Protein AF-A0A3S3RW35-F1 (afdb_monomer_lite)

Sequence (143 aa):
GLRVNLVASPFEQPLGQRSFAEIWSRQTRWARLRRVTFPLFFTPEILTGAAAPLLLALVAAASAGVSLSTTALWVLAIAYLPECLLALAKGWYLSPRSVTAMIARDAMLPAIWARAWFGGAVEWRGNEMTIRTRALTELEEIA

Secondary structure (DSSP, 8-state):
-------SS----------HHHHHHHHHHHHHHHHHH-HHHHGGGGGSSTHHHHHHHHHHHHHHT--HHHHHHHHHHHHHHHHHHHHHHTT----HHHHHHHHHHHHHHHHHHHHHHH---EEETTEEE----HHHHHHHHT-

pLDDT: mean 88.28, std 10.2, range [54.19, 97.69]

Structure (mmCIF, N/CA/C/O backbone):
data_AF-A0A3S3RW35-F1
#
_entry.id   AF-A0A3S3RW35-F1
#
loop_
_atom_site.group_PDB
_atom_site.id
_atom_site.type_symbol
_atom_site.label_atom_id
_atom_site.label_alt_id
_atom_site.label_comp_id
_atom_site.label_asym_id
_atom_site.label_entity_id
_atom_site.label_seq_id
_atom_site.pdbx_PDB_ins_code
_atom_site.Cartn_x
_atom_site.Cartn_y
_atom_site.Cartn_z
_atom_site.occupancy
_atom_site.B_iso_or_equiv
_atom_site.auth_seq_id
_atom_site.auth_comp_id
_atom_site.auth_asym_id
_atom_site.auth_atom_id
_atom_site.pdbx_PDB_model_num
ATOM 1 N N . GLY A 1 1 ? 34.459 -21.073 -8.253 1.00 82.00 1 GLY A N 1
ATOM 2 C CA . GLY A 1 1 ? 33.098 -20.507 -8.132 1.00 82.00 1 GLY A CA 1
ATOM 3 C C . GLY A 1 1 ? 33.178 -19.071 -7.646 1.00 82.00 1 GLY A C 1
ATOM 4 O O . GLY A 1 1 ? 34.154 -18.738 -6.983 1.00 82.00 1 GLY A O 1
ATOM 5 N N . LEU A 1 2 ? 32.200 -18.228 -7.986 1.00 86.19 2 LEU A N 1
ATOM 6 C CA . LEU A 1 2 ? 32.132 -16.838 -7.509 1.00 86.19 2 LEU A CA 1
ATOM 7 C C . LEU A 1 2 ? 31.680 -16.791 -6.039 1.00 86.19 2 LEU A C 1
ATOM 9 O O . LEU A 1 2 ? 30.829 -17.579 -5.631 1.00 86.19 2 LEU A O 1
ATOM 13 N N . ARG A 1 3 ? 32.240 -15.864 -5.251 1.00 83.00 3 ARG A N 1
ATOM 14 C CA . ARG A 1 3 ? 31.815 -15.581 -3.870 1.00 83.00 3 ARG A CA 1
ATOM 15 C C . ARG A 1 3 ? 30.938 -14.330 -3.876 1.00 83.00 3 ARG A C 1
ATOM 17 O O . ARG A 1 3 ? 31.444 -13.230 -4.083 1.00 83.00 3 ARG A O 1
ATOM 24 N N . VAL A 1 4 ? 29.630 -14.502 -3.696 1.00 87.69 4 VAL A N 1
ATOM 25 C CA . VAL A 1 4 ? 28.674 -13.386 -3.635 1.00 87.69 4 VAL A CA 1
ATOM 26 C C . VAL A 1 4 ? 28.678 -12.813 -2.219 1.00 87.69 4 VAL A C 1
ATOM 28 O O . VAL A 1 4 ? 28.378 -13.529 -1.269 1.00 87.69 4 VAL A O 1
ATOM 31 N N . ASN A 1 5 ? 29.008 -11.529 -2.084 1.00 87.00 5 ASN A N 1
ATOM 32 C CA . ASN A 1 5 ? 28.869 -10.783 -0.834 1.00 87.00 5 ASN A CA 1
ATOM 33 C C . ASN A 1 5 ? 27.659 -9.856 -0.960 1.00 87.00 5 ASN A C 1
ATOM 35 O O . ASN A 1 5 ? 27.600 -9.042 -1.881 1.00 87.00 5 ASN A O 1
ATOM 39 N N . LEU A 1 6 ? 26.694 -9.991 -0.052 1.00 89.56 6 LEU A N 1
ATOM 40 C CA . LEU A 1 6 ? 25.541 -9.099 0.028 1.00 89.56 6 LEU A CA 1
ATOM 41 C C . LEU A 1 6 ? 25.807 -8.022 1.078 1.00 89.56 6 LEU A C 1
ATOM 43 O O . LEU A 1 6 ? 26.346 -8.300 2.148 1.00 89.56 6 LEU A O 1
ATOM 47 N N . VAL A 1 7 ? 25.430 -6.787 0.763 1.00 86.81 7 VAL A N 1
ATOM 48 C CA . VAL A 1 7 ? 25.547 -5.659 1.691 1.00 86.81 7 VAL A CA 1
ATOM 49 C C . VAL A 1 7 ? 24.491 -5.808 2.791 1.00 86.81 7 VAL A C 1
ATOM 51 O O . VAL A 1 7 ? 23.352 -6.176 2.513 1.00 86.81 7 VAL A O 1
ATOM 54 N N . ALA A 1 8 ? 24.857 -5.506 4.039 1.00 84.44 8 ALA A N 1
ATOM 55 C CA . ALA A 1 8 ? 23.980 -5.677 5.202 1.00 84.44 8 ALA A CA 1
ATOM 56 C C . ALA A 1 8 ? 22.822 -4.661 5.280 1.00 84.44 8 ALA A C 1
ATOM 58 O O . ALA A 1 8 ? 21.860 -4.875 6.016 1.00 84.44 8 ALA A O 1
ATOM 59 N N . SER A 1 9 ? 22.906 -3.552 4.540 1.00 80.06 9 SER A N 1
ATOM 60 C CA . SER A 1 9 ? 21.889 -2.500 4.511 1.00 80.06 9 SER A CA 1
ATOM 61 C C . SER A 1 9 ? 21.647 -2.015 3.080 1.00 80.06 9 SER A C 1
ATOM 63 O O . SER A 1 9 ? 22.598 -1.954 2.294 1.00 80.06 9 SER A O 1
ATOM 65 N N . PRO A 1 10 ? 20.406 -1.625 2.734 1.00 81.50 10 PRO A N 1
ATOM 66 C CA . PRO A 1 10 ? 20.137 -0.866 1.521 1.00 81.50 10 PRO A CA 1
ATOM 67 C C . PRO A 1 10 ? 20.946 0.436 1.499 1.00 81.50 10 PRO A C 1
ATOM 69 O O . PRO A 1 10 ? 21.175 1.047 2.544 1.00 81.50 10 PRO A O 1
ATOM 72 N N . PHE A 1 11 ? 21.340 0.862 0.303 1.00 83.19 11 PHE A N 1
ATOM 73 C CA . PHE A 1 11 ? 21.975 2.150 0.036 1.00 83.19 11 PHE A CA 1
ATOM 74 C C . PHE A 1 11 ? 21.098 2.967 -0.912 1.00 83.19 11 PHE A C 1
ATOM 76 O O . PHE A 1 11 ? 20.301 2.413 -1.677 1.00 83.19 11 PHE A O 1
ATOM 83 N N . GLU A 1 12 ? 21.231 4.288 -0.851 1.00 79.25 12 GLU A N 1
ATOM 84 C CA . GLU A 1 12 ? 20.444 5.194 -1.680 1.00 79.25 12 GLU A CA 1
ATOM 85 C C . GLU A 1 12 ? 20.748 4.985 -3.165 1.00 79.25 12 GLU A C 1
ATOM 87 O O . GLU A 1 12 ? 21.902 4.923 -3.593 1.00 79.25 12 GLU A O 1
ATOM 92 N N . GLN A 1 13 ? 19.688 4.877 -3.963 1.00 84.56 13 GLN A N 1
ATOM 93 C CA . GLN A 1 13 ? 19.785 4.814 -5.415 1.00 84.56 13 GLN A CA 1
ATOM 94 C C . GLN A 1 13 ? 19.304 6.151 -5.983 1.00 84.56 13 GLN A C 1
ATOM 96 O O . GLN A 1 13 ? 18.130 6.488 -5.797 1.00 84.56 13 GLN A O 1
ATOM 101 N N . PRO A 1 14 ? 20.157 6.921 -6.684 1.00 81.75 14 PRO A N 1
ATOM 102 C CA . PRO A 1 14 ? 19.746 8.180 -7.292 1.00 81.75 14 PRO A CA 1
ATOM 103 C C . PRO A 1 14 ? 18.816 7.893 -8.480 1.00 81.75 14 PRO A C 1
ATOM 105 O O . PRO A 1 14 ? 19.251 7.683 -9.609 1.00 81.75 14 PRO A O 1
ATOM 108 N N . LEU A 1 15 ? 17.509 7.833 -8.215 1.00 82.62 15 LEU A N 1
ATOM 109 C CA . LEU A 1 15 ? 16.489 7.482 -9.211 1.00 82.62 15 LEU A CA 1
ATOM 110 C C . LEU A 1 15 ? 16.022 8.674 -10.060 1.00 82.62 15 LEU A C 1
ATOM 112 O O . LEU A 1 15 ? 15.432 8.448 -11.122 1.00 82.62 15 LEU A O 1
ATOM 116 N N . GLY A 1 16 ? 16.305 9.904 -9.614 1.00 88.56 16 GLY A N 1
ATOM 117 C CA . GLY A 1 16 ? 15.844 11.144 -10.242 1.00 88.56 16 GLY A CA 1
ATOM 118 C C . GLY A 1 16 ? 14.325 11.341 -10.153 1.00 88.56 16 GLY A C 1
ATOM 119 O O . GLY A 1 16 ? 13.617 10.576 -9.498 1.00 88.56 16 GLY A O 1
ATOM 120 N N . GLN A 1 17 ? 13.825 12.381 -10.823 1.00 89.94 17 GLN A N 1
ATOM 121 C CA . GLN A 1 17 ? 12.385 12.604 -10.981 1.00 89.94 17 GLN A CA 1
ATOM 122 C C . GLN A 1 17 ? 11.794 11.573 -11.946 1.00 89.94 17 GLN A C 1
ATOM 124 O O . GLN A 1 17 ? 12.424 11.227 -12.945 1.00 89.94 17 GLN A O 1
ATOM 129 N N . ARG A 1 18 ? 10.587 11.084 -11.644 1.00 91.88 18 ARG A N 1
ATOM 130 C CA . ARG A 1 18 ? 9.873 10.100 -12.467 1.00 91.88 18 ARG A CA 1
ATOM 131 C C . ARG A 1 18 ? 8.450 10.547 -12.724 1.00 91.88 18 ARG A C 1
ATOM 133 O O . ARG A 1 18 ? 7.752 10.984 -11.812 1.00 91.88 18 ARG A O 1
ATOM 140 N N . SER A 1 19 ? 8.023 10.395 -13.966 1.00 93.56 19 SER A N 1
ATOM 141 C CA . SER A 1 19 ? 6.637 10.584 -14.368 1.00 93.56 19 SER A CA 1
ATOM 142 C C . SER A 1 19 ? 5.755 9.439 -13.863 1.00 93.56 19 SER A C 1
ATOM 144 O O . SER A 1 19 ? 6.211 8.318 -13.615 1.00 93.56 19 SER A O 1
ATOM 146 N N . PHE A 1 20 ? 4.453 9.701 -13.764 1.00 92.44 20 PHE A N 1
ATOM 147 C CA . PHE A 1 20 ? 3.476 8.668 -13.423 1.00 92.44 20 PHE A CA 1
ATOM 148 C C . PHE A 1 20 ? 3.505 7.493 -14.415 1.00 92.44 20 PHE A C 1
ATOM 150 O O . PHE A 1 20 ? 3.445 6.340 -13.995 1.00 92.44 20 PHE A O 1
ATOM 157 N N . ALA A 1 21 ? 3.663 7.770 -15.714 1.00 91.88 21 ALA A N 1
ATOM 158 C CA . ALA A 1 21 ? 3.723 6.746 -16.755 1.00 91.88 21 ALA A CA 1
ATOM 159 C C . ALA A 1 21 ? 4.912 5.787 -16.561 1.00 91.88 21 ALA A C 1
ATOM 161 O O . ALA A 1 21 ? 4.751 4.571 -16.680 1.00 91.88 21 ALA A O 1
ATOM 162 N N . GLU A 1 22 ? 6.086 6.305 -16.187 1.00 92.00 22 GLU A N 1
ATOM 163 C CA . GLU A 1 22 ? 7.254 5.475 -15.866 1.00 92.00 22 GLU A CA 1
ATOM 164 C C . GLU A 1 22 ? 7.008 4.588 -14.638 1.00 92.00 22 GLU A C 1
ATOM 166 O O . GLU A 1 22 ? 7.354 3.403 -14.646 1.00 92.00 22 GLU A O 1
ATOM 171 N N . ILE A 1 23 ? 6.385 5.138 -13.589 1.00 93.12 23 ILE A N 1
ATOM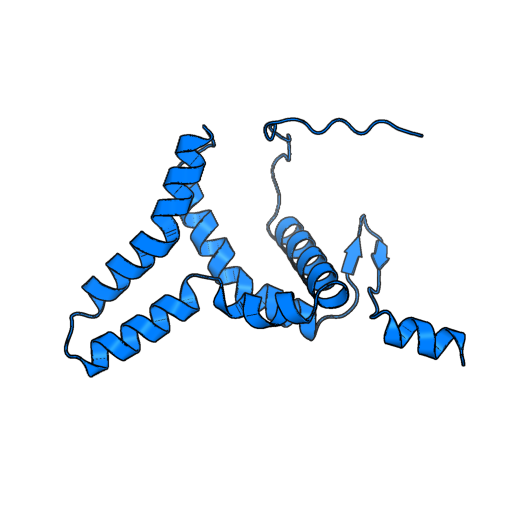 172 C CA . ILE A 1 23 ? 6.033 4.386 -12.376 1.00 93.12 23 ILE A CA 1
ATOM 173 C C . ILE A 1 23 ? 5.024 3.285 -12.720 1.00 93.12 23 ILE A C 1
ATOM 175 O O . ILE A 1 23 ? 5.221 2.129 -12.344 1.00 93.12 23 ILE A O 1
ATOM 179 N N . TRP A 1 24 ? 3.982 3.616 -13.478 1.00 92.62 24 TRP A N 1
ATOM 180 C CA . TRP A 1 24 ? 2.949 2.681 -13.911 1.00 92.62 24 TRP A CA 1
ATOM 181 C C . TRP A 1 24 ? 3.515 1.543 -14.770 1.00 92.62 24 TRP A C 1
ATOM 183 O O . TRP A 1 24 ? 3.283 0.366 -14.478 1.00 92.62 24 TRP A O 1
ATOM 193 N N . SER A 1 25 ? 4.313 1.873 -15.790 1.00 90.25 25 SER A N 1
ATOM 194 C CA . SER A 1 25 ? 4.992 0.893 -16.651 1.00 90.25 25 SER A CA 1
ATOM 195 C C . SER A 1 25 ? 5.873 -0.047 -15.827 1.00 90.25 25 SER A C 1
ATOM 197 O O . SER A 1 25 ? 5.836 -1.267 -15.996 1.00 90.25 25 SER A O 1
ATOM 199 N N . ARG A 1 26 ? 6.611 0.491 -14.849 1.00 92.06 26 ARG A N 1
ATOM 200 C CA . ARG A 1 26 ? 7.418 -0.321 -13.934 1.00 92.06 26 ARG A CA 1
ATOM 201 C C . ARG A 1 26 ? 6.553 -1.260 -13.090 1.00 92.06 26 ARG A C 1
ATOM 203 O O . ARG A 1 26 ? 6.856 -2.449 -13.025 1.00 92.06 26 ARG A O 1
ATOM 210 N N . GLN A 1 27 ? 5.509 -0.755 -12.439 1.00 93.75 27 GLN A N 1
ATOM 211 C CA . GLN A 1 27 ? 4.692 -1.558 -11.525 1.00 93.75 27 GLN A CA 1
ATOM 212 C C . GLN A 1 27 ? 3.939 -2.677 -12.251 1.00 93.75 27 GLN A C 1
ATOM 214 O O . GLN A 1 27 ? 3.974 -3.830 -11.822 1.00 93.75 27 GLN A O 1
ATOM 219 N N . THR A 1 28 ? 3.329 -2.369 -13.395 1.00 92.50 28 THR A N 1
ATOM 220 C CA . THR A 1 28 ? 2.626 -3.362 -14.225 1.00 92.50 28 THR A CA 1
ATOM 221 C C . THR A 1 28 ? 3.561 -4.463 -14.723 1.00 92.50 28 THR A C 1
ATOM 223 O O . THR A 1 28 ? 3.191 -5.639 -14.730 1.00 92.50 28 THR A O 1
ATOM 226 N N . ARG A 1 29 ? 4.809 -4.117 -15.054 1.00 91.75 29 ARG A N 1
ATOM 227 C CA . ARG A 1 29 ? 5.844 -5.083 -15.434 1.00 91.75 29 ARG A CA 1
ATOM 228 C C . ARG A 1 29 ? 6.207 -6.043 -14.312 1.00 91.75 29 ARG A C 1
ATOM 230 O O . ARG A 1 29 ? 6.205 -7.255 -14.520 1.00 91.75 29 ARG A O 1
ATOM 237 N N . TRP A 1 30 ? 6.483 -5.513 -13.122 1.00 92.12 30 TRP A N 1
ATOM 238 C CA . TRP A 1 30 ? 6.800 -6.330 -11.950 1.00 92.12 30 TRP A CA 1
ATOM 239 C C . TRP A 1 30 ? 5.613 -7.180 -11.499 1.00 92.12 30 TRP A C 1
ATOM 241 O O . TRP A 1 30 ? 5.799 -8.330 -11.110 1.00 92.12 30 TRP A O 1
ATOM 251 N N . ALA A 1 31 ? 4.390 -6.660 -11.583 1.00 93.19 31 ALA A N 1
ATOM 252 C CA . ALA A 1 31 ? 3.186 -7.435 -11.308 1.00 93.19 31 ALA A CA 1
ATOM 253 C C . ALA A 1 31 ? 3.030 -8.604 -12.290 1.00 93.19 31 ALA A C 1
ATOM 255 O O . ALA A 1 31 ? 2.802 -9.733 -11.864 1.00 93.19 31 ALA A O 1
ATOM 256 N N . ARG A 1 32 ? 3.261 -8.381 -13.591 1.00 90.19 32 ARG A N 1
ATOM 257 C CA . ARG A 1 32 ? 3.221 -9.467 -14.579 1.00 90.19 32 ARG A CA 1
ATOM 258 C C . ARG A 1 32 ? 4.287 -10.528 -14.324 1.00 90.19 32 ARG A C 1
ATOM 260 O O . ARG A 1 32 ? 3.975 -11.713 -14.401 1.00 90.19 32 ARG A O 1
ATOM 267 N N . LEU A 1 33 ? 5.517 -10.119 -14.011 1.00 90.31 33 LEU A N 1
ATOM 268 C CA . LEU A 1 33 ? 6.592 -11.055 -13.684 1.00 90.31 33 LEU A CA 1
ATOM 269 C C . LEU A 1 33 ? 6.226 -11.905 -12.459 1.00 90.31 33 LEU A C 1
ATOM 271 O O . LEU A 1 33 ? 6.316 -13.125 -12.516 1.00 90.31 33 LEU A O 1
ATOM 275 N N . ARG A 1 34 ? 5.733 -11.280 -11.383 1.00 92.69 34 ARG A N 1
ATOM 276 C CA . ARG A 1 34 ? 5.299 -11.990 -10.168 1.00 92.69 34 ARG A CA 1
ATOM 277 C C . ARG A 1 34 ? 4.141 -12.947 -10.435 1.00 92.69 34 ARG A C 1
ATOM 279 O O . ARG A 1 34 ? 4.198 -14.079 -9.972 1.00 92.69 34 ARG A O 1
ATOM 286 N N . ARG A 1 35 ? 3.151 -12.546 -11.237 1.00 92.25 35 ARG A N 1
ATOM 287 C CA . ARG A 1 35 ? 2.055 -13.427 -11.666 1.00 92.25 35 ARG A CA 1
ATOM 288 C C . ARG A 1 35 ? 2.566 -14.670 -12.393 1.00 92.25 35 ARG A C 1
ATOM 290 O O . ARG A 1 35 ? 2.071 -15.760 -12.143 1.00 92.25 35 ARG A O 1
ATOM 297 N N . VAL A 1 36 ? 3.521 -14.510 -13.310 1.00 90.06 36 VAL A N 1
ATOM 298 C CA . VAL A 1 36 ? 4.034 -15.620 -14.129 1.00 90.06 36 VAL A CA 1
ATOM 299 C C . VAL A 1 36 ? 4.941 -16.547 -13.321 1.00 90.06 36 VAL A C 1
ATOM 301 O O . VAL A 1 36 ? 4.838 -17.761 -13.465 1.00 90.06 36 VAL A O 1
ATOM 304 N N . THR A 1 37 ? 5.802 -15.998 -12.464 1.00 89.75 37 THR A N 1
ATOM 305 C CA . THR A 1 37 ? 6.759 -16.796 -11.684 1.00 89.75 37 THR A CA 1
ATOM 306 C C . THR A 1 37 ? 6.128 -17.406 -10.428 1.00 89.75 37 THR A C 1
ATOM 308 O O . THR A 1 37 ? 6.461 -18.527 -10.059 1.00 89.75 37 THR A O 1
ATOM 311 N N . PHE A 1 38 ? 5.204 -16.694 -9.774 1.00 91.12 38 PHE A N 1
ATOM 312 C CA . PHE A 1 38 ? 4.635 -17.057 -8.471 1.00 91.12 38 PHE A CA 1
ATOM 313 C C . PHE A 1 38 ? 3.110 -16.831 -8.418 1.00 91.12 38 PHE A C 1
ATOM 315 O O . PHE A 1 38 ? 2.624 -16.073 -7.574 1.00 91.12 38 PHE A O 1
ATOM 322 N N . PRO A 1 39 ? 2.318 -17.484 -9.289 1.00 90.88 39 PRO A N 1
ATOM 323 C CA . PRO A 1 39 ? 0.887 -17.196 -9.439 1.00 90.88 39 PRO A CA 1
ATOM 324 C C . PRO A 1 39 ? 0.085 -17.390 -8.147 1.00 90.88 39 PRO A C 1
ATOM 326 O O . PRO A 1 39 ? -0.782 -16.575 -7.830 1.00 90.88 39 PRO A O 1
ATOM 329 N N . LEU A 1 40 ? 0.399 -18.431 -7.369 1.00 93.44 40 LEU A N 1
ATOM 330 C CA . LEU A 1 40 ? -0.292 -18.725 -6.109 1.00 93.44 40 LEU A CA 1
ATOM 331 C C . LEU A 1 40 ? -0.057 -17.646 -5.042 1.00 93.44 40 LEU A C 1
ATOM 333 O O . LEU A 1 40 ? -0.968 -17.341 -4.282 1.00 93.44 40 LEU A O 1
ATOM 337 N N . PHE A 1 41 ? 1.126 -17.026 -5.023 1.00 93.19 41 PHE A N 1
ATOM 338 C CA . PHE A 1 41 ? 1.435 -15.912 -4.120 1.00 93.19 41 PHE A CA 1
ATOM 339 C C . PHE A 1 41 ? 0.909 -14.573 -4.648 1.00 93.19 41 PHE A C 1
ATOM 341 O O . PHE A 1 41 ? 0.545 -13.702 -3.865 1.00 93.19 41 PHE A O 1
ATOM 348 N N . PHE A 1 42 ? 0.831 -14.414 -5.971 1.00 94.00 42 PHE A N 1
ATOM 349 C CA . PHE A 1 42 ? 0.313 -13.205 -6.612 1.00 94.00 42 PHE A CA 1
ATOM 350 C C . PHE A 1 42 ? -1.216 -13.080 -6.514 1.00 94.00 42 PHE A C 1
ATOM 352 O O . PHE A 1 42 ? -1.760 -11.982 -6.428 1.00 94.00 42 PHE A O 1
ATOM 359 N N . THR A 1 43 ? -1.940 -14.200 -6.518 1.00 94.44 43 THR A N 1
ATOM 360 C CA . THR A 1 43 ? -3.412 -14.202 -6.476 1.00 94.44 43 THR A CA 1
ATOM 361 C C . THR A 1 43 ? -3.984 -13.468 -5.251 1.00 94.44 43 THR A C 1
ATOM 363 O O . THR A 1 43 ? -4.781 -12.553 -5.459 1.00 94.44 43 THR A O 1
ATOM 366 N N . PRO A 1 44 ? -3.566 -13.761 -4.001 1.00 95.38 44 PRO A N 1
ATOM 367 C CA . PRO A 1 44 ? -4.071 -13.050 -2.824 1.00 95.38 44 PRO A CA 1
ATOM 368 C C . PRO A 1 44 ? -3.506 -11.630 -2.659 1.00 95.38 44 PRO A C 1
ATOM 370 O O . PRO A 1 44 ? -3.922 -10.927 -1.742 1.00 95.38 44 PRO A O 1
ATOM 373 N N . GLU A 1 45 ? -2.594 -11.173 -3.527 1.00 94.44 45 GLU A N 1
ATOM 374 C CA . GLU A 1 45 ? -1.947 -9.857 -3.402 1.00 94.44 45 GLU A CA 1
ATOM 375 C C . GLU A 1 45 ? -2.955 -8.697 -3.434 1.00 94.44 45 GLU A C 1
ATOM 377 O O . GLU A 1 45 ? -2.737 -7.673 -2.803 1.00 94.44 45 GLU A O 1
ATOM 382 N N . ILE A 1 46 ? -4.111 -8.850 -4.086 1.00 94.12 46 ILE A N 1
ATOM 383 C CA . ILE A 1 46 ? -5.157 -7.813 -4.072 1.00 94.12 46 ILE A CA 1
ATOM 384 C C . ILE A 1 46 ? -5.675 -7.491 -2.657 1.00 94.12 46 ILE A C 1
ATOM 386 O O . ILE A 1 46 ? -6.191 -6.400 -2.419 1.00 94.12 46 ILE A O 1
ATOM 390 N N . LEU A 1 47 ? -5.516 -8.418 -1.710 1.00 94.19 47 LEU A N 1
ATOM 391 C CA . LEU A 1 47 ? -5.972 -8.275 -0.329 1.00 94.19 47 LEU A CA 1
ATOM 392 C C . LEU A 1 47 ? -4.916 -7.657 0.598 1.00 94.19 47 LEU A C 1
ATOM 394 O O . LEU A 1 47 ? -5.214 -7.426 1.766 1.00 94.19 47 LEU A O 1
ATOM 398 N N . THR A 1 48 ? -3.693 -7.403 0.117 1.00 91.69 48 THR A N 1
ATOM 399 C CA . THR A 1 48 ? -2.590 -6.935 0.973 1.00 91.69 48 THR A CA 1
ATOM 400 C C . THR A 1 48 ? -2.558 -5.421 1.170 1.00 91.69 48 THR A C 1
ATOM 402 O O . THR A 1 48 ? -1.834 -4.948 2.040 1.00 91.69 48 THR A O 1
ATOM 405 N N . GLY A 1 49 ? -3.320 -4.655 0.384 1.00 90.88 49 GLY A N 1
ATOM 406 C CA . GLY A 1 49 ? -3.487 -3.213 0.592 1.00 90.88 49 GLY A CA 1
ATOM 407 C C . GLY A 1 49 ? -4.497 -2.889 1.697 1.00 90.88 49 GLY A C 1
ATOM 408 O O . GLY A 1 49 ? -5.300 -3.735 2.089 1.00 90.88 49 GLY A O 1
ATOM 409 N N . ALA A 1 50 ? -4.530 -1.634 2.151 1.00 93.62 50 ALA A N 1
ATOM 410 C CA . ALA A 1 50 ? -5.416 -1.193 3.234 1.00 93.62 50 ALA A CA 1
ATOM 411 C C . ALA A 1 50 ? -6.929 -1.278 2.917 1.00 93.62 50 ALA A C 1
ATOM 413 O O . ALA A 1 50 ? -7.754 -1.243 3.830 1.00 93.62 50 ALA A O 1
ATOM 414 N N . ALA A 1 51 ? -7.320 -1.398 1.643 1.00 92.31 51 ALA A N 1
ATOM 415 C CA . ALA A 1 51 ? -8.723 -1.379 1.222 1.00 92.31 51 ALA A CA 1
ATOM 416 C C . ALA A 1 51 ? -9.536 -2.574 1.751 1.00 92.31 51 ALA A C 1
ATOM 418 O O . ALA A 1 51 ? -10.620 -2.385 2.302 1.00 92.31 51 ALA A O 1
ATOM 419 N N . ALA A 1 52 ? -9.016 -3.797 1.616 1.00 93.94 52 ALA A N 1
ATOM 420 C CA . ALA A 1 52 ? -9.695 -5.007 2.079 1.00 93.94 52 ALA A CA 1
ATOM 421 C C . ALA A 1 52 ? -9.943 -5.017 3.605 1.00 93.94 52 ALA A C 1
ATOM 423 O O . ALA A 1 52 ? -11.101 -5.178 4.001 1.00 93.94 52 ALA A O 1
ATOM 424 N N . PRO A 1 53 ? -8.935 -4.794 4.479 1.00 94.88 53 PRO A N 1
ATOM 425 C CA . PRO A 1 53 ? -9.166 -4.751 5.921 1.00 94.88 53 PRO A CA 1
ATOM 426 C C . PRO A 1 53 ? -10.083 -3.593 6.330 1.00 94.88 53 PRO A C 1
ATOM 428 O O . PRO A 1 53 ? -10.914 -3.777 7.215 1.00 94.88 53 PRO A O 1
ATOM 431 N N . LEU A 1 54 ? -9.999 -2.432 5.667 1.00 96.25 54 LEU A N 1
ATOM 432 C CA . LEU A 1 54 ? -10.893 -1.305 5.940 1.00 96.25 54 LEU A CA 1
ATOM 433 C C . LEU A 1 54 ? -12.354 -1.651 5.642 1.00 96.25 54 LEU A C 1
ATOM 435 O O . LEU A 1 54 ? -13.216 -1.428 6.489 1.00 96.25 54 LEU A O 1
ATOM 439 N N . LEU A 1 55 ? -12.637 -2.224 4.470 1.00 95.94 55 LEU A N 1
ATOM 440 C CA . LEU A 1 55 ? -13.995 -2.616 4.090 1.00 95.94 55 LEU A CA 1
ATOM 441 C C . LEU A 1 55 ? -14.571 -3.657 5.054 1.00 95.94 55 LEU A C 1
ATOM 443 O O . LEU A 1 55 ? -15.681 -3.477 5.553 1.00 95.94 55 LEU A O 1
ATOM 447 N N . LEU A 1 56 ? -13.811 -4.712 5.362 1.00 96.44 56 LEU A N 1
ATOM 448 C CA . LEU A 1 56 ? -14.263 -5.769 6.270 1.00 96.44 56 LEU A CA 1
ATOM 449 C C . LEU A 1 56 ? -14.529 -5.231 7.682 1.00 96.44 56 LEU A C 1
ATOM 451 O O . LEU A 1 56 ? -15.553 -5.557 8.283 1.00 96.44 56 LEU A O 1
ATOM 455 N N . ALA A 1 57 ? -13.649 -4.368 8.192 1.00 96.81 57 ALA A N 1
ATOM 456 C CA . ALA A 1 57 ? -13.814 -3.760 9.507 1.00 96.81 57 ALA A CA 1
ATOM 457 C C . ALA A 1 57 ? -15.023 -2.817 9.568 1.00 96.81 57 ALA A C 1
ATOM 459 O O . ALA A 1 57 ? -15.733 -2.802 10.571 1.00 96.81 57 ALA A O 1
ATOM 460 N N . LEU A 1 58 ? -15.294 -2.055 8.504 1.00 97.56 58 LEU A N 1
ATOM 461 C CA . LEU A 1 58 ? -16.466 -1.180 8.433 1.00 97.56 58 LEU A CA 1
ATOM 462 C C . LEU A 1 58 ? -17.777 -1.969 8.388 1.00 97.56 58 LEU A C 1
ATOM 464 O O . LEU A 1 58 ? -18.723 -1.602 9.081 1.00 97.56 58 LEU A O 1
ATOM 468 N N . VAL A 1 59 ? -17.824 -3.069 7.631 1.00 97.69 59 VAL A N 1
ATOM 469 C CA . VAL A 1 59 ? -18.983 -3.977 7.613 1.00 97.69 59 VAL A CA 1
ATOM 470 C C . VAL A 1 59 ? -19.217 -4.573 9.004 1.00 97.69 59 VAL A C 1
ATOM 472 O O . VAL A 1 59 ? -20.340 -4.544 9.507 1.00 97.69 59 VAL A O 1
ATOM 475 N N . ALA A 1 60 ? -18.154 -5.042 9.664 1.00 97.00 60 ALA A N 1
ATOM 476 C CA . ALA A 1 60 ? -18.239 -5.556 11.027 1.00 97.00 60 ALA A CA 1
ATOM 477 C C . ALA A 1 60 ? -18.720 -4.479 12.017 1.00 97.00 60 ALA A C 1
ATOM 479 O O . ALA A 1 60 ? -19.640 -4.728 12.795 1.00 97.00 60 ALA A O 1
ATOM 480 N N . ALA A 1 61 ? -18.170 -3.264 11.951 1.00 97.25 61 ALA A N 1
ATOM 481 C CA . ALA A 1 61 ? -18.559 -2.157 12.822 1.00 97.25 61 ALA A CA 1
ATOM 482 C C . ALA A 1 61 ? -20.028 -1.750 12.634 1.00 97.25 61 ALA A C 1
ATOM 484 O O . ALA A 1 61 ? -20.728 -1.555 13.627 1.00 97.25 61 ALA A O 1
ATOM 485 N N . ALA A 1 62 ? -20.512 -1.707 11.387 1.00 96.50 62 ALA A N 1
ATOM 486 C CA . ALA A 1 62 ? -21.919 -1.454 11.082 1.00 96.50 62 ALA A CA 1
ATOM 487 C C . ALA A 1 62 ? -22.837 -2.523 11.697 1.00 96.50 62 ALA A C 1
ATOM 489 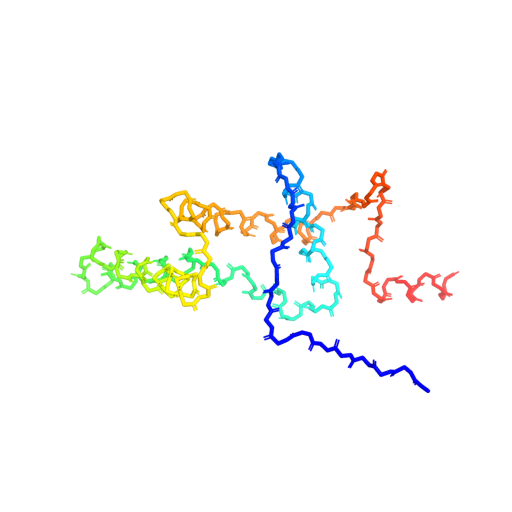O O . ALA A 1 62 ? -23.866 -2.187 12.277 1.00 96.50 62 ALA A O 1
ATOM 490 N N . SER A 1 63 ? -22.444 -3.800 11.622 1.00 95.75 63 SER A N 1
ATOM 491 C CA . SER A 1 63 ? -23.219 -4.908 12.200 1.00 95.75 63 SER A CA 1
ATOM 492 C C . SER A 1 63 ? -23.211 -4.936 13.734 1.00 95.75 63 SER A C 1
ATOM 494 O O . SER A 1 63 ? -24.173 -5.390 14.346 1.00 95.75 63 SER A O 1
ATOM 496 N N . ALA A 1 64 ? -22.147 -4.425 14.359 1.00 95.69 64 ALA A N 1
ATOM 497 C CA . ALA A 1 64 ? -21.961 -4.415 15.809 1.00 95.69 64 ALA A CA 1
ATOM 498 C C . ALA A 1 64 ? -22.431 -3.113 16.488 1.00 95.69 64 ALA A C 1
ATOM 500 O O . ALA A 1 64 ? -22.324 -2.989 17.706 1.00 95.69 64 ALA A O 1
ATOM 501 N N . GLY A 1 65 ? -22.912 -2.125 15.722 1.00 93.75 65 GLY A N 1
ATOM 502 C CA . GLY A 1 65 ? -23.315 -0.814 16.247 1.00 93.75 65 GLY A 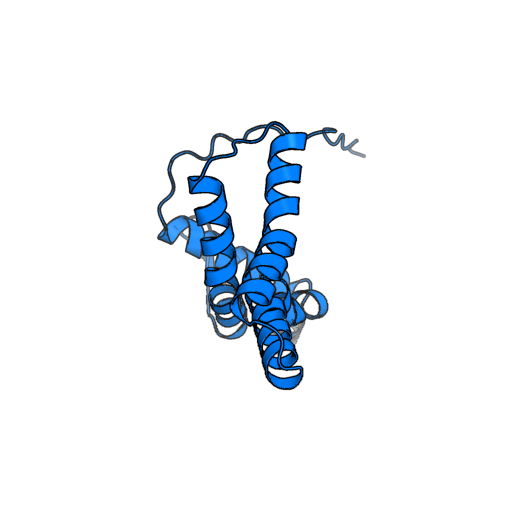CA 1
ATOM 503 C C . GLY A 1 65 ? -22.148 0.046 16.753 1.00 93.75 65 GLY A C 1
ATOM 504 O O . GLY A 1 65 ? -22.348 0.945 17.566 1.00 93.75 65 GLY A O 1
ATOM 505 N N . VAL A 1 66 ? -20.924 -0.225 16.292 1.00 95.69 66 VAL A N 1
ATOM 506 C CA . VAL A 1 66 ? -19.717 0.530 16.657 1.00 95.69 66 VAL A CA 1
ATOM 507 C C . VAL A 1 66 ? -19.529 1.708 15.697 1.00 95.69 66 VAL A C 1
ATOM 509 O O . VAL A 1 66 ? -19.884 1.644 14.521 1.00 95.69 66 VAL A O 1
ATOM 512 N N . SER A 1 67 ? -18.931 2.796 16.187 1.00 96.31 67 SER A N 1
ATOM 513 C CA . SER A 1 67 ? -18.606 3.977 15.380 1.00 96.31 67 SER A CA 1
ATOM 514 C C . SER A 1 67 ? -17.740 3.636 14.158 1.00 96.31 67 SER A C 1
ATOM 516 O O . SER A 1 67 ? -16.593 3.201 14.288 1.00 96.31 67 SER A O 1
ATOM 518 N N . LEU A 1 68 ? -18.266 3.907 12.959 1.00 96.75 68 LEU A N 1
ATOM 519 C CA . LEU A 1 68 ? -17.569 3.674 11.689 1.00 96.75 68 LEU A CA 1
ATOM 520 C C . LEU A 1 68 ? -16.300 4.522 11.552 1.00 96.75 68 LEU A C 1
ATOM 522 O O . LEU A 1 68 ? -15.277 4.035 11.076 1.00 96.75 68 LEU A O 1
ATOM 526 N N . SER A 1 69 ? -16.349 5.785 11.986 1.00 96.62 69 SER A N 1
ATOM 527 C CA . SER A 1 69 ? -15.218 6.713 11.883 1.00 96.62 69 SER A CA 1
ATOM 528 C C . SER A 1 69 ? -14.061 6.292 12.785 1.00 96.62 69 SER A C 1
ATOM 530 O O . SER A 1 69 ? -12.906 6.311 12.362 1.00 96.62 69 SER A O 1
ATOM 532 N N . THR A 1 70 ? -14.369 5.851 14.005 1.00 96.69 70 THR A N 1
ATOM 533 C CA . THR A 1 70 ? -13.373 5.352 14.956 1.00 96.69 70 THR A CA 1
ATOM 534 C C . THR A 1 70 ? -12.728 4.067 14.443 1.00 96.69 70 THR A C 1
ATOM 536 O O . THR A 1 70 ? -11.504 3.951 14.472 1.00 96.69 70 THR A O 1
ATOM 539 N N . THR A 1 71 ? -13.519 3.136 13.904 1.00 97.31 71 THR A N 1
ATOM 540 C CA . THR A 1 71 ? -12.995 1.913 13.281 1.00 97.31 71 THR A CA 1
ATOM 541 C C . THR A 1 71 ? -12.092 2.224 12.090 1.00 97.31 71 THR A C 1
ATOM 543 O O . THR A 1 71 ? -10.979 1.706 12.020 1.00 97.31 71 THR A O 1
ATOM 546 N N . ALA A 1 72 ? -12.522 3.106 11.180 1.00 97.06 72 ALA A N 1
ATOM 547 C CA . ALA A 1 72 ? -11.716 3.505 10.028 1.00 97.06 72 ALA A CA 1
ATOM 548 C C . ALA A 1 72 ? -10.368 4.101 10.453 1.00 97.06 72 ALA A C 1
ATOM 550 O O . ALA A 1 72 ? -9.330 3.716 9.916 1.00 97.06 72 ALA A O 1
ATOM 551 N N . LEU A 1 73 ? -10.373 4.999 11.444 1.00 97.19 73 LEU A N 1
ATOM 552 C CA . LEU A 1 73 ? -9.158 5.624 11.959 1.00 97.19 73 LEU A CA 1
ATOM 553 C C . LEU A 1 73 ? -8.163 4.583 12.481 1.00 97.19 73 LEU A C 1
ATOM 555 O O . LEU A 1 73 ? -6.990 4.628 12.115 1.00 97.19 73 LEU A O 1
ATOM 559 N N . TRP A 1 74 ? -8.624 3.632 13.297 1.00 97.62 74 TRP A N 1
ATOM 560 C CA . TRP A 1 74 ? -7.757 2.593 13.853 1.00 97.62 74 TRP A CA 1
ATOM 561 C C . TRP A 1 74 ? -7.200 1.656 12.787 1.00 97.62 74 TRP A C 1
ATOM 563 O O . TRP A 1 74 ? -6.012 1.343 12.822 1.00 97.62 74 TRP A O 1
ATOM 573 N N . VAL A 1 75 ? -8.014 1.247 11.812 1.00 97.19 75 VAL A N 1
ATOM 574 C CA . VAL A 1 75 ? -7.543 0.387 10.717 1.00 97.19 75 VAL A CA 1
ATOM 575 C C . VAL A 1 75 ? -6.478 1.096 9.885 1.00 97.19 75 VAL A C 1
ATOM 577 O O . VAL A 1 75 ? -5.429 0.517 9.613 1.00 97.19 75 VAL A O 1
ATOM 580 N N . LEU A 1 76 ? -6.703 2.362 9.523 1.00 96.06 76 LEU A N 1
ATOM 581 C CA . LEU A 1 76 ? -5.726 3.151 8.770 1.00 96.06 76 LEU A CA 1
ATOM 582 C C . LEU A 1 76 ? -4.448 3.395 9.584 1.00 96.06 76 LEU A C 1
ATOM 584 O O . LEU A 1 76 ? -3.350 3.321 9.036 1.00 96.06 76 LEU A O 1
ATOM 588 N N . ALA A 1 77 ? -4.568 3.635 10.892 1.00 96.25 77 ALA A N 1
ATOM 589 C CA . ALA A 1 77 ? -3.416 3.770 11.775 1.00 96.25 77 ALA A CA 1
ATOM 590 C C . ALA A 1 77 ? -2.589 2.477 11.817 1.00 96.25 77 ALA A C 1
ATOM 592 O O . ALA A 1 77 ? -1.376 2.525 11.636 1.00 96.25 77 ALA A O 1
ATOM 593 N N . ILE A 1 78 ? -3.233 1.319 11.981 1.00 96.19 78 ILE A N 1
ATOM 594 C CA . ILE A 1 78 ? -2.557 0.015 11.979 1.00 96.19 78 ILE A CA 1
ATOM 595 C C . ILE A 1 78 ? -1.907 -0.273 10.620 1.00 96.19 78 ILE A C 1
ATOM 597 O O . ILE A 1 78 ? -0.821 -0.843 10.587 1.00 96.19 78 ILE A O 1
ATOM 601 N N . ALA A 1 79 ? -2.529 0.136 9.513 1.00 94.81 79 ALA A N 1
ATOM 602 C CA . ALA A 1 79 ? -1.977 -0.068 8.178 1.00 94.81 79 ALA A CA 1
ATOM 603 C C . ALA A 1 79 ? -0.725 0.790 7.920 1.00 94.81 79 ALA A C 1
ATOM 605 O O . ALA A 1 79 ? 0.291 0.270 7.467 1.00 94.81 79 ALA A O 1
ATOM 606 N N . TYR A 1 80 ? -0.769 2.090 8.232 1.00 95.50 80 TYR A N 1
ATOM 607 C CA . TYR A 1 80 ? 0.273 3.031 7.799 1.00 95.50 80 TYR A CA 1
ATOM 608 C C . TYR A 1 80 ? 1.313 3.385 8.873 1.00 95.50 80 TYR A C 1
ATOM 610 O O . TYR A 1 80 ? 2.441 3.740 8.526 1.00 95.50 80 TYR A O 1
ATOM 618 N N . LEU A 1 81 ? 1.003 3.281 10.174 1.00 95.88 81 LEU A N 1
ATOM 619 C CA . LEU A 1 81 ? 1.991 3.569 11.226 1.00 95.88 81 LEU A CA 1
ATOM 620 C C . LEU A 1 81 ? 3.213 2.643 11.168 1.00 95.88 81 LEU A C 1
ATOM 622 O O . LEU A 1 81 ? 4.320 3.172 11.274 1.00 95.88 81 LEU A O 1
ATOM 626 N N . PRO A 1 82 ? 3.088 1.315 10.964 1.00 95.69 82 PRO A N 1
ATOM 627 C CA . PRO A 1 82 ? 4.254 0.442 10.856 1.00 95.69 82 PRO A CA 1
ATOM 628 C C . PRO A 1 82 ? 5.190 0.840 9.713 1.00 95.69 82 PRO A C 1
ATOM 630 O O . PRO A 1 82 ? 6.406 0.767 9.864 1.00 95.69 82 PRO A O 1
ATOM 633 N N . GLU A 1 83 ? 4.647 1.318 8.592 1.00 95.00 83 GLU A N 1
ATOM 634 C CA . GLU A 1 83 ? 5.453 1.800 7.468 1.00 95.00 83 GLU A CA 1
ATOM 635 C C . GLU A 1 83 ? 6.195 3.096 7.802 1.00 95.00 83 GLU A C 1
ATOM 637 O O . GLU A 1 83 ? 7.384 3.228 7.502 1.00 95.00 83 GLU A O 1
ATOM 642 N N . CYS A 1 84 ? 5.526 4.035 8.474 1.00 95.50 84 CYS A N 1
ATOM 643 C CA . CYS A 1 84 ? 6.162 5.250 8.977 1.00 95.50 84 CYS A CA 1
ATOM 644 C C . CYS A 1 84 ? 7.268 4.926 9.991 1.00 95.50 84 CYS A C 1
ATOM 646 O O . CYS A 1 84 ? 8.364 5.478 9.905 1.00 95.50 84 CYS A O 1
ATOM 648 N N . LEU A 1 85 ? 7.013 4.002 10.921 1.00 95.88 85 LEU A N 1
ATOM 649 C CA . LEU A 1 85 ? 7.994 3.549 11.908 1.00 95.88 85 LEU A CA 1
ATOM 650 C C . LEU A 1 85 ? 9.179 2.840 11.248 1.00 95.88 85 LEU A C 1
ATOM 652 O O . LEU A 1 85 ? 10.317 3.072 11.647 1.00 95.88 85 LEU A O 1
ATOM 656 N N . LEU A 1 86 ? 8.940 2.028 10.213 1.00 93.75 86 LEU A N 1
ATOM 657 C CA . LEU A 1 86 ? 10.001 1.398 9.431 1.00 93.75 86 LEU A CA 1
ATOM 658 C C . LEU A 1 86 ? 10.874 2.447 8.735 1.00 93.75 86 LEU A C 1
ATOM 660 O O . LEU A 1 86 ? 12.099 2.355 8.802 1.00 93.75 86 LEU A O 1
ATOM 664 N N . ALA A 1 87 ? 10.258 3.449 8.102 1.00 92.94 87 ALA A N 1
ATOM 665 C CA . ALA A 1 87 ? 10.986 4.539 7.462 1.00 92.94 87 ALA A CA 1
ATOM 666 C C . ALA A 1 87 ? 11.859 5.293 8.478 1.00 92.94 87 ALA A C 1
ATOM 668 O O . ALA A 1 87 ? 13.049 5.482 8.234 1.00 92.94 87 ALA A O 1
ATOM 669 N N . LEU A 1 88 ? 11.312 5.631 9.651 1.00 92.94 88 LEU A N 1
ATOM 670 C CA . LEU A 1 88 ? 12.061 6.279 10.734 1.00 92.94 88 LEU A CA 1
ATOM 671 C C . LEU A 1 88 ? 13.213 5.407 11.248 1.00 92.94 88 LEU A C 1
ATOM 673 O O . LEU A 1 88 ? 14.340 5.883 11.356 1.00 92.94 88 LEU A O 1
ATOM 677 N N . ALA A 1 89 ? 12.961 4.123 11.510 1.00 92.94 89 ALA A N 1
ATOM 678 C CA . ALA A 1 89 ? 13.964 3.186 12.018 1.00 92.94 89 ALA A CA 1
ATOM 679 C C . ALA A 1 89 ? 15.122 2.950 11.034 1.00 92.94 89 ALA A C 1
ATOM 681 O O . ALA A 1 89 ? 16.218 2.566 11.442 1.00 92.94 89 ALA A O 1
ATOM 682 N N . LYS A 1 90 ? 14.886 3.161 9.734 1.00 90.38 90 LYS A N 1
ATOM 683 C CA . LYS A 1 90 ? 15.903 3.058 8.680 1.00 90.38 90 LYS A CA 1
ATOM 684 C C . LYS A 1 90 ? 16.505 4.402 8.272 1.00 90.38 90 LYS A C 1
ATOM 686 O O . LYS A 1 90 ? 17.334 4.424 7.367 1.00 90.38 90 LYS A O 1
ATOM 691 N N . GLY A 1 91 ? 16.115 5.499 8.925 1.00 89.19 91 GLY A N 1
ATOM 692 C CA . GLY A 1 91 ? 16.569 6.845 8.571 1.00 89.19 91 GLY A CA 1
ATOM 693 C C . GLY A 1 91 ? 16.121 7.284 7.173 1.00 89.19 91 GLY A C 1
ATOM 694 O O . GLY A 1 91 ? 16.761 8.133 6.562 1.00 89.19 91 GLY A O 1
ATOM 695 N N . TRP A 1 92 ? 15.055 6.685 6.638 1.00 90.56 92 TRP A N 1
ATOM 696 C CA . TRP A 1 92 ? 14.501 7.040 5.336 1.00 90.56 92 TRP A CA 1
ATOM 697 C C . TRP A 1 92 ? 13.678 8.323 5.421 1.00 90.56 92 TRP A C 1
ATOM 699 O O . TRP A 1 92 ? 13.115 8.668 6.461 1.00 90.56 92 TRP A O 1
ATOM 709 N N . TYR A 1 93 ? 13.567 9.019 4.289 1.00 88.06 93 TYR A N 1
ATOM 710 C CA . TYR A 1 93 ? 12.805 10.258 4.198 1.00 88.06 93 TYR A CA 1
ATOM 711 C C . TYR A 1 93 ? 11.319 10.044 4.529 1.00 88.06 93 TYR A C 1
ATOM 713 O O . TYR A 1 93 ? 10.570 9.424 3.765 1.00 88.06 93 TYR A O 1
ATOM 721 N N . LEU A 1 94 ? 10.879 10.622 5.648 1.00 93.38 94 LEU A N 1
ATOM 722 C CA . LEU A 1 94 ? 9.480 10.653 6.052 1.00 93.38 94 LEU A CA 1
ATOM 723 C C . LEU A 1 94 ? 8.949 12.087 6.007 1.00 93.38 94 LEU A C 1
ATOM 725 O O . LEU A 1 94 ? 9.467 12.993 6.653 1.00 93.38 94 LEU A O 1
ATOM 729 N N . SER A 1 95 ? 7.888 12.286 5.234 1.00 93.50 95 SER A N 1
ATOM 730 C CA . SER A 1 95 ? 7.172 13.555 5.113 1.00 93.50 95 SER A CA 1
ATOM 731 C C . SER A 1 95 ? 5.681 13.286 4.898 1.00 93.50 95 SER A C 1
ATOM 733 O O . SER A 1 95 ? 5.312 12.155 4.5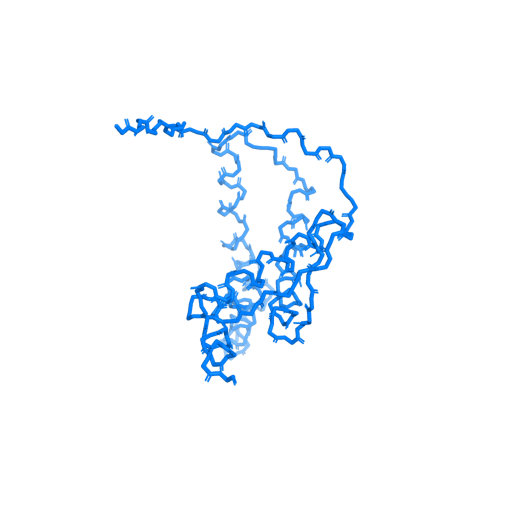68 1.00 93.50 95 SER A O 1
ATOM 735 N N . PRO A 1 96 ?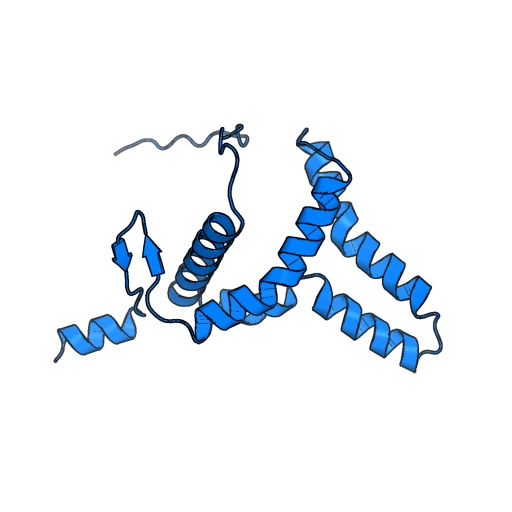 4.806 14.304 4.974 1.00 92.38 96 PRO A N 1
ATOM 736 C CA . PRO A 1 96 ? 3.403 14.142 4.591 1.00 92.38 96 PRO A CA 1
ATOM 737 C C . PRO A 1 96 ? 3.227 13.578 3.170 1.00 92.38 96 PRO A C 1
ATOM 739 O O . PRO A 1 96 ? 2.325 12.780 2.929 1.00 92.38 96 PRO A O 1
ATOM 742 N N . ARG A 1 97 ? 4.145 13.903 2.243 1.00 92.38 97 ARG A N 1
ATOM 743 C CA . ARG A 1 97 ? 4.147 13.341 0.881 1.00 92.38 97 ARG A CA 1
ATOM 744 C C . ARG A 1 97 ? 4.401 11.834 0.870 1.00 92.38 97 ARG A C 1
ATOM 746 O O . ARG A 1 97 ? 3.870 11.149 0.003 1.00 92.38 97 ARG A O 1
ATOM 753 N N . SER A 1 98 ? 5.178 11.317 1.823 1.00 92.62 98 SER A N 1
ATOM 754 C CA . SER A 1 98 ? 5.422 9.878 1.966 1.00 92.62 98 SER A CA 1
ATOM 755 C C . SER A 1 98 ? 4.122 9.142 2.301 1.00 92.62 98 SER A C 1
ATOM 757 O O . SER A 1 98 ? 3.832 8.122 1.688 1.00 92.62 98 SER A O 1
ATOM 759 N N . VAL A 1 99 ? 3.292 9.703 3.189 1.00 93.44 99 VAL A N 1
ATOM 760 C CA . VAL A 1 99 ? 1.977 9.130 3.531 1.00 93.44 99 VAL A CA 1
ATOM 761 C C . VAL A 1 99 ? 1.039 9.165 2.326 1.00 93.44 99 VAL A C 1
ATOM 763 O O . VAL A 1 99 ? 0.411 8.161 1.997 1.00 93.44 99 VAL A O 1
ATOM 766 N N . THR A 1 100 ? 0.993 10.284 1.596 1.00 94.06 100 THR A N 1
ATOM 767 C CA . THR A 1 100 ? 0.230 10.361 0.340 1.00 94.06 100 THR A CA 1
ATOM 768 C C . THR A 1 100 ? 0.703 9.320 -0.678 1.00 94.06 100 THR A C 1
ATOM 770 O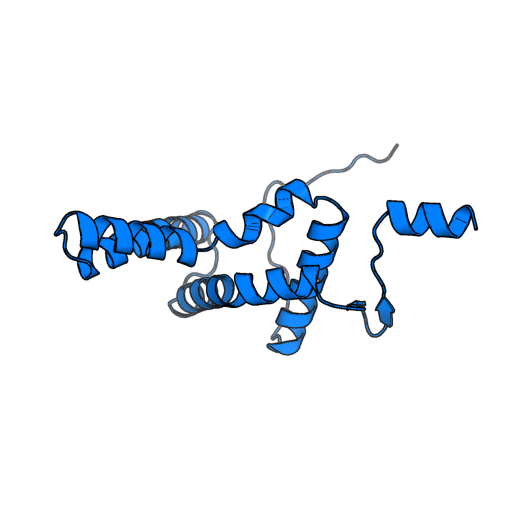 O . THR A 1 100 ? -0.123 8.705 -1.346 1.00 94.06 100 THR A O 1
ATOM 773 N N . ALA A 1 101 ? 2.013 9.074 -0.777 1.00 93.31 101 ALA A N 1
ATOM 774 C CA . ALA A 1 101 ? 2.564 8.052 -1.662 1.00 93.31 101 ALA A CA 1
ATOM 775 C C . ALA A 1 101 ? 2.176 6.623 -1.237 1.00 93.31 101 ALA A C 1
ATOM 777 O O . ALA A 1 101 ? 1.894 5.803 -2.109 1.00 93.31 101 ALA A O 1
ATOM 778 N N . MET A 1 102 ? 2.108 6.328 0.067 1.00 94.62 102 MET A N 1
ATOM 779 C CA . MET A 1 102 ? 1.616 5.040 0.585 1.00 94.62 102 MET A CA 1
ATOM 780 C C . MET A 1 102 ? 0.147 4.814 0.204 1.00 94.62 102 MET A C 1
ATOM 782 O O . MET A 1 102 ? -0.199 3.763 -0.328 1.00 94.62 102 MET A O 1
ATOM 786 N N . ILE A 1 103 ? -0.700 5.833 0.379 1.00 94.44 103 ILE A N 1
ATOM 787 C CA . ILE A 1 103 ? -2.118 5.766 -0.005 1.00 94.44 103 ILE A CA 1
ATOM 788 C C . ILE A 1 103 ? -2.261 5.590 -1.522 1.00 94.44 103 ILE A C 1
ATOM 790 O O . ILE A 1 103 ? -3.031 4.751 -1.982 1.00 94.44 103 ILE A O 1
ATOM 794 N N . ALA A 1 104 ? -1.503 6.354 -2.317 1.00 94.56 104 ALA A N 1
ATOM 795 C CA . ALA A 1 104 ? -1.522 6.240 -3.773 1.00 94.56 104 ALA A CA 1
ATOM 796 C C . ALA A 1 104 ? -1.082 4.845 -4.240 1.00 94.56 104 ALA A C 1
ATOM 798 O O . ALA A 1 104 ? -1.700 4.277 -5.137 1.00 94.56 104 ALA A O 1
ATOM 799 N N . ARG A 1 105 ? -0.056 4.261 -3.607 1.00 94.19 105 ARG A N 1
ATOM 800 C CA . ARG A 1 105 ? 0.385 2.884 -3.867 1.00 94.19 105 ARG A CA 1
ATOM 801 C C . ARG A 1 105 ? -0.753 1.891 -3.634 1.00 94.19 105 ARG A C 1
ATOM 803 O O . ARG A 1 105 ? -1.019 1.072 -4.512 1.00 94.19 105 ARG A O 1
ATOM 810 N N . ASP A 1 106 ? -1.424 1.979 -2.491 1.00 94.69 106 ASP A N 1
ATOM 811 C CA . ASP A 1 106 ? -2.517 1.070 -2.139 1.00 94.69 106 ASP A CA 1
ATOM 812 C C . ASP A 1 106 ? -3.727 1.243 -3.065 1.00 94.69 106 ASP A C 1
ATOM 814 O O . ASP A 1 106 ? -4.341 0.258 -3.468 1.00 94.69 106 ASP A O 1
ATOM 818 N N . ALA A 1 107 ? -4.024 2.474 -3.485 1.00 93.62 107 ALA A N 1
ATOM 819 C CA . ALA A 1 107 ? -5.072 2.753 -4.464 1.00 93.62 107 ALA A CA 1
ATOM 820 C C . ALA A 1 107 ? -4.736 2.219 -5.869 1.00 93.62 107 ALA A C 1
ATOM 822 O O . ALA A 1 107 ? -5.626 1.797 -6.607 1.00 93.62 107 ALA A O 1
ATOM 823 N N . MET A 1 108 ? -3.457 2.219 -6.255 1.00 94.81 108 MET A N 1
ATOM 824 C CA . MET A 1 108 ? -3.001 1.690 -7.546 1.00 94.81 108 MET A CA 1
ATOM 825 C C . MET A 1 108 ? -2.984 0.156 -7.590 1.00 94.81 108 MET A C 1
ATOM 827 O O . MET A 1 108 ? -3.077 -0.418 -8.679 1.00 94.81 108 MET A O 1
ATOM 831 N N . LEU A 1 109 ? -2.860 -0.512 -6.439 1.00 94.50 109 LEU A N 1
ATOM 832 C CA . LEU A 1 109 ? -2.678 -1.961 -6.345 1.00 94.50 109 LEU A CA 1
ATOM 833 C C . LEU A 1 109 ? -3.769 -2.770 -7.075 1.00 94.50 109 LEU A C 1
ATOM 835 O O . LEU A 1 109 ? -3.392 -3.606 -7.899 1.00 94.50 109 LEU A O 1
ATOM 839 N N . PRO A 1 110 ? -5.085 -2.524 -6.888 1.00 93.44 110 PRO A N 1
ATOM 840 C CA . PRO A 1 110 ? -6.123 -3.291 -7.581 1.00 93.44 110 PRO A CA 1
ATOM 841 C C . PRO A 1 110 ? -6.036 -3.152 -9.104 1.00 93.44 110 PRO A C 1
ATOM 843 O O . PRO A 1 110 ? -6.205 -4.127 -9.836 1.00 93.44 110 PRO A O 1
ATOM 846 N N . ALA A 1 111 ? -5.713 -1.951 -9.591 1.00 93.88 111 ALA A N 1
ATOM 847 C CA . ALA A 1 111 ? -5.596 -1.680 -11.018 1.00 93.88 111 ALA A CA 1
ATOM 848 C C . ALA A 1 111 ? -4.359 -2.365 -11.629 1.00 93.88 111 ALA A C 1
ATOM 850 O O . ALA A 1 111 ? -4.441 -2.956 -12.708 1.00 93.88 111 ALA A O 1
ATOM 851 N N . ILE A 1 112 ? -3.224 -2.348 -10.922 1.00 94.44 112 ILE A N 1
ATOM 852 C CA . ILE A 1 112 ? -2.001 -3.062 -11.321 1.00 94.44 112 ILE A CA 1
ATOM 853 C C . ILE A 1 112 ? -2.228 -4.579 -11.306 1.00 94.44 112 ILE A C 1
ATOM 855 O O . ILE A 1 112 ? -1.828 -5.268 -12.248 1.00 94.44 112 ILE A O 1
ATOM 859 N N . TRP A 1 113 ? -2.885 -5.093 -10.264 1.00 95.12 113 TRP A N 1
ATOM 860 C CA . TRP A 1 113 ? -3.221 -6.506 -10.124 1.00 95.12 113 TRP A CA 1
ATOM 861 C C . TRP A 1 113 ? -4.109 -6.973 -11.281 1.00 95.12 113 TRP A C 1
ATOM 863 O O . TRP A 1 113 ? -3.760 -7.924 -11.979 1.00 95.12 113 TRP A O 1
ATOM 873 N N . ALA A 1 114 ? -5.187 -6.240 -11.579 1.00 93.38 114 ALA A N 1
ATOM 874 C CA . ALA A 1 114 ? -6.068 -6.542 -12.705 1.00 93.38 114 ALA A CA 1
ATOM 875 C C . ALA A 1 114 ? -5.319 -6.487 -14.049 1.00 93.38 114 ALA A C 1
ATOM 877 O O . ALA A 1 114 ? -5.433 -7.400 -14.871 1.00 93.38 114 ALA A O 1
ATOM 878 N N . ARG A 1 115 ? -4.476 -5.466 -14.268 1.00 91.50 115 ARG A N 1
ATOM 879 C CA . ARG A 1 115 ? -3.667 -5.342 -15.495 1.00 91.50 115 ARG A CA 1
ATOM 880 C C . ARG A 1 115 ? -2.673 -6.491 -15.669 1.00 91.50 115 ARG A C 1
ATOM 882 O O . ARG A 1 115 ? -2.331 -6.809 -16.809 1.00 91.50 115 ARG A O 1
ATOM 889 N N . ALA A 1 116 ? -2.203 -7.114 -14.591 1.00 91.50 116 ALA A N 1
ATOM 890 C CA . ALA A 1 116 ? -1.323 -8.274 -14.683 1.00 91.50 116 ALA A CA 1
ATOM 891 C C . ALA A 1 116 ? -2.054 -9.522 -15.207 1.00 91.50 116 ALA A C 1
ATOM 893 O O . ALA A 1 116 ? -1.433 -10.322 -15.908 1.00 91.50 116 ALA A O 1
ATOM 894 N N . TRP A 1 117 ? -3.349 -9.672 -14.902 1.00 88.38 117 TRP A N 1
ATOM 895 C CA . TRP A 1 117 ? -4.180 -10.789 -15.364 1.00 88.38 117 TRP A CA 1
ATOM 896 C C . TRP A 1 117 ? -4.708 -10.600 -16.785 1.00 88.38 117 TRP A C 1
ATOM 898 O O . TRP A 1 117 ? -4.621 -11.526 -17.586 1.00 88.38 117 TRP A O 1
ATOM 908 N N . PHE A 1 118 ? -5.219 -9.409 -17.107 1.00 83.38 118 PHE A N 1
ATOM 909 C CA . PHE A 1 118 ? -5.889 -9.148 -18.391 1.00 83.38 118 PHE A CA 1
ATOM 910 C C . PHE A 1 118 ? -4.984 -8.544 -19.463 1.00 83.38 118 PHE A C 1
ATOM 912 O O . PHE A 1 118 ? -5.339 -8.471 -20.635 1.00 83.38 118 PHE A O 1
ATOM 919 N N . GLY A 1 119 ? -3.827 -8.032 -19.068 1.00 69.62 119 GLY A N 1
ATOM 920 C CA . GLY A 1 119 ? -3.022 -7.204 -19.939 1.00 69.62 119 GLY A CA 1
ATOM 921 C C . GLY A 1 119 ? -2.094 -7.966 -20.886 1.00 69.62 119 GLY A C 1
ATOM 922 O O . GLY A 1 119 ? -1.548 -9.009 -20.534 1.00 69.62 119 GLY A O 1
ATOM 923 N N . GLY A 1 120 ? -1.855 -7.393 -22.070 1.00 71.06 120 GLY A N 1
ATOM 924 C CA . GLY A 1 120 ? -0.878 -7.848 -23.071 1.00 71.06 120 GLY A CA 1
ATOM 925 C C . GLY A 1 120 ? 0.554 -7.352 -22.816 1.00 71.06 120 GLY A C 1
ATOM 926 O O . GLY A 1 120 ? 0.891 -7.022 -21.670 1.00 71.06 120 GLY A O 1
ATOM 927 N N . ALA A 1 121 ? 1.370 -7.331 -23.878 1.00 68.56 121 ALA A N 1
ATOM 928 C CA . ALA A 1 121 ? 2.807 -7.031 -23.886 1.00 68.56 121 ALA A CA 1
ATOM 929 C C . ALA A 1 121 ? 3.227 -5.907 -22.924 1.00 68.56 121 ALA A C 1
ATOM 931 O O . ALA A 1 121 ? 2.471 -4.974 -22.633 1.00 68.56 121 ALA A O 1
ATOM 932 N N . VAL A 1 122 ? 4.440 -6.036 -22.390 1.00 75.44 122 VAL A N 1
ATOM 933 C CA . VAL A 1 122 ? 5.025 -5.056 -21.482 1.00 75.44 122 VAL A CA 1
ATOM 934 C C . VAL A 1 122 ? 6.285 -4.486 -22.097 1.00 75.44 122 VAL A C 1
ATOM 936 O O . VAL A 1 122 ? 7.176 -5.225 -22.502 1.00 75.44 122 VAL A O 1
ATOM 939 N N . GLU A 1 123 ? 6.377 -3.166 -22.117 1.00 75.75 123 GLU A N 1
ATOM 940 C CA . GLU A 1 123 ? 7.554 -2.466 -22.606 1.00 75.75 123 GLU A CA 1
ATOM 941 C C . GLU A 1 123 ? 8.717 -2.576 -21.604 1.00 75.75 123 GLU A C 1
ATOM 943 O O . GLU A 1 123 ? 8.560 -2.289 -20.412 1.00 75.75 123 GLU A O 1
ATOM 948 N N . TRP A 1 124 ? 9.898 -2.974 -22.077 1.00 76.00 124 TRP A N 1
ATOM 949 C CA . TRP A 1 124 ? 11.155 -3.042 -21.336 1.00 76.00 124 TRP A CA 1
ATOM 950 C C . TRP A 1 124 ? 12.260 -2.327 -22.125 1.00 76.00 124 TRP A C 1
ATOM 952 O O . TRP A 1 124 ? 12.696 -2.800 -23.172 1.00 76.00 124 TRP A O 1
ATOM 962 N N . ARG A 1 125 ? 12.755 -1.193 -21.601 1.00 75.44 125 ARG A N 1
ATOM 963 C CA . ARG A 1 125 ? 13.805 -0.370 -22.243 1.00 75.44 125 ARG A CA 1
ATOM 964 C C . ARG A 1 125 ? 13.485 -0.014 -23.711 1.00 75.44 125 ARG A C 1
ATOM 966 O O . ARG A 1 125 ? 14.364 -0.113 -24.557 1.00 75.44 125 ARG A O 1
ATOM 973 N N . GLY A 1 126 ? 12.237 0.358 -24.004 1.00 78.19 126 GLY A N 1
ATOM 974 C CA . GLY A 1 126 ? 11.795 0.690 -25.364 1.00 78.19 126 GLY A CA 1
ATOM 975 C C . GLY A 1 126 ? 11.416 -0.509 -26.239 1.00 78.19 126 GLY A C 1
ATOM 976 O O . GLY A 1 126 ? 11.012 -0.310 -27.376 1.00 78.19 126 GLY A O 1
ATOM 977 N N . ASN A 1 127 ? 11.529 -1.745 -25.736 1.00 78.88 127 ASN A N 1
ATOM 978 C CA . ASN A 1 127 ? 11.162 -2.951 -26.480 1.00 78.88 127 ASN A CA 1
ATOM 979 C C . ASN A 1 127 ? 9.901 -3.586 -25.898 1.00 78.88 127 ASN A C 1
ATOM 981 O O . ASN A 1 127 ? 9.842 -3.853 -24.696 1.00 78.88 127 ASN A O 1
ATOM 985 N N . GLU A 1 128 ? 8.914 -3.893 -26.733 1.00 79.00 128 GLU A N 1
ATOM 986 C CA . GLU A 1 128 ? 7.764 -4.685 -26.301 1.00 79.00 128 GLU A CA 1
ATOM 987 C C . GLU A 1 128 ? 8.175 -6.140 -26.056 1.00 79.00 128 GLU A C 1
ATOM 989 O O . GLU A 1 128 ? 8.711 -6.818 -26.930 1.00 79.00 128 GLU A O 1
ATOM 994 N N . MET A 1 129 ? 7.921 -6.637 -24.845 1.00 75.50 129 MET A N 1
ATOM 995 C CA . MET A 1 129 ? 8.176 -8.023 -24.466 1.00 75.50 129 MET A CA 1
ATOM 996 C C . MET A 1 129 ? 6.876 -8.708 -24.051 1.00 75.50 129 MET A C 1
ATOM 998 O O . MET A 1 129 ? 6.126 -8.225 -23.195 1.00 75.50 129 MET A O 1
ATOM 1002 N N . THR A 1 130 ? 6.623 -9.890 -24.612 1.00 76.00 130 THR A N 1
ATOM 1003 C CA . THR A 1 130 ? 5.502 -10.738 -24.194 1.00 76.00 130 THR A CA 1
ATOM 1004 C C . THR A 1 130 ? 5.991 -11.756 -23.171 1.00 76.00 130 THR A C 1
ATOM 1006 O O . THR A 1 130 ? 6.643 -12.734 -23.516 1.00 76.00 130 THR A O 1
ATOM 1009 N N . ILE A 1 131 ? 5.664 -11.540 -21.895 1.00 71.75 131 ILE A N 1
ATOM 1010 C CA . ILE A 1 131 ? 5.976 -12.500 -20.827 1.00 71.75 131 ILE A CA 1
ATOM 1011 C C . ILE A 1 131 ? 4.882 -13.575 -20.829 1.00 71.75 131 ILE A C 1
ATOM 1013 O O . ILE A 1 131 ? 3.745 -13.302 -20.411 1.00 71.75 131 ILE A O 1
ATOM 1017 N N . ARG A 1 132 ? 5.218 -14.763 -21.345 1.00 68.00 132 ARG A N 1
ATOM 1018 C CA . ARG A 1 132 ? 4.347 -15.948 -21.411 1.00 68.00 132 ARG A CA 1
ATOM 1019 C C . ARG A 1 132 ? 4.584 -16.864 -20.209 1.00 68.00 132 ARG A C 1
ATOM 1021 O O . ARG A 1 132 ? 5.642 -16.826 -19.586 1.00 68.00 132 ARG A O 1
ATOM 1028 N N . THR A 1 133 ? 3.577 -17.659 -19.860 1.00 64.12 133 THR A N 1
ATOM 1029 C CA . THR A 1 133 ? 3.705 -18.703 -18.833 1.00 64.12 133 THR A CA 1
ATOM 1030 C C . THR A 1 133 ? 4.516 -19.866 -19.396 1.00 64.12 133 THR A C 1
ATOM 1032 O O . THR A 1 133 ? 4.315 -20.215 -20.553 1.00 64.12 133 THR A O 1
ATOM 1035 N N . ARG A 1 134 ? 5.361 -20.508 -18.581 1.00 63.31 134 ARG A N 1
ATOM 1036 C CA . ARG A 1 134 ? 6.183 -21.663 -18.989 1.00 63.31 134 ARG A CA 1
ATOM 1037 C C . ARG A 1 134 ? 5.395 -22.744 -19.745 1.00 63.31 134 ARG A C 1
ATOM 1039 O O . ARG A 1 134 ? 5.843 -23.196 -20.785 1.00 63.31 134 ARG A O 1
ATOM 1046 N N . ALA A 1 135 ? 4.193 -23.072 -19.267 1.00 60.91 135 ALA A N 1
ATOM 1047 C CA . ALA A 1 135 ? 3.316 -24.055 -19.906 1.00 60.91 135 ALA A CA 1
ATOM 1048 C C . ALA A 1 135 ? 2.917 -23.685 -21.351 1.00 60.91 135 ALA A C 1
ATOM 1050 O O . ALA A 1 135 ? 2.753 -24.565 -22.180 1.00 60.91 135 ALA A O 1
ATOM 1051 N N . LEU A 1 136 ? 2.774 -22.391 -21.666 1.00 59.97 136 LEU A N 1
ATOM 1052 C CA . LEU A 1 136 ? 2.497 -21.929 -23.033 1.00 59.97 136 LEU A CA 1
ATOM 1053 C C . LEU A 1 136 ? 3.737 -22.020 -23.925 1.00 59.97 136 LEU A C 1
ATOM 1055 O O . LEU A 1 136 ? 3.604 -22.318 -25.103 1.00 59.97 136 LEU A O 1
ATOM 1059 N N . THR A 1 137 ? 4.923 -21.776 -23.367 1.00 61.28 137 THR A N 1
ATOM 1060 C CA . THR A 1 137 ? 6.191 -21.906 -24.093 1.00 61.28 137 THR A CA 1
ATOM 1061 C C . THR A 1 137 ? 6.483 -23.367 -24.444 1.00 61.28 137 THR A C 1
ATOM 1063 O O . THR A 1 137 ? 6.865 -23.659 -25.568 1.00 61.28 137 THR A O 1
ATOM 1066 N N . GLU A 1 138 ? 6.236 -24.288 -23.509 1.00 62.34 138 GLU A N 1
ATOM 1067 C CA . GLU A 1 138 ? 6.437 -25.729 -23.720 1.00 62.34 138 GLU A CA 1
ATOM 1068 C C . GLU A 1 138 ? 5.446 -26.307 -24.748 1.00 62.34 138 GLU A C 1
ATOM 1070 O O . GLU A 1 138 ? 5.814 -27.183 -25.519 1.00 62.34 138 GLU A O 1
ATOM 1075 N N . LEU A 1 139 ? 4.212 -25.792 -24.825 1.00 60.50 139 LEU A N 1
ATOM 1076 C CA . LEU A 1 139 ? 3.235 -26.211 -25.841 1.00 60.50 139 LEU A CA 1
ATOM 1077 C C . LEU A 1 139 ? 3.592 -25.751 -27.264 1.00 60.50 139 LEU A C 1
ATOM 1079 O O . LEU A 1 139 ? 3.266 -26.459 -28.209 1.00 60.50 139 LEU A O 1
ATOM 1083 N N . GLU A 1 140 ? 4.240 -24.594 -27.425 1.00 64.88 140 GLU A N 1
ATOM 1084 C CA . GLU A 1 140 ? 4.736 -24.130 -28.731 1.00 64.88 140 GLU A CA 1
ATOM 1085 C C . GLU A 1 140 ? 6.010 -24.856 -29.166 1.00 64.88 140 GLU A C 1
ATOM 1087 O O . GLU A 1 140 ? 6.174 -25.094 -30.351 1.00 64.88 140 GLU A O 1
ATOM 1092 N N . GLU A 1 141 ? 6.906 -25.231 -28.248 1.00 62.69 141 GLU A N 1
ATOM 1093 C CA . GLU A 1 141 ? 8.098 -26.022 -28.607 1.00 62.69 141 GLU A CA 1
ATOM 1094 C C . GLU A 1 141 ? 7.753 -27.453 -29.055 1.00 62.69 141 GLU A C 1
ATOM 1096 O O . GLU A 1 141 ? 8.547 -28.095 -29.742 1.00 62.69 141 GLU A O 1
ATOM 1101 N N . ILE A 1 142 ? 6.583 -27.961 -28.657 1.00 63.81 142 ILE A N 1
ATOM 1102 C CA . ILE A 1 142 ? 6.083 -29.293 -29.026 1.00 63.81 142 ILE A CA 1
ATOM 1103 C C . ILE A 1 142 ? 5.254 -29.256 -30.332 1.00 63.81 142 ILE A C 1
ATOM 1105 O O . ILE A 1 142 ? 4.996 -30.316 -30.907 1.00 63.81 142 ILE A O 1
ATOM 1109 N N . ALA A 1 143 ? 4.844 -28.071 -30.804 1.00 54.19 143 ALA A N 1
ATOM 1110 C CA . ALA A 1 143 ? 4.018 -27.868 -32.002 1.00 54.19 143 ALA A CA 1
ATOM 1111 C C . ALA A 1 143 ? 4.855 -27.512 -33.242 1.00 54.19 143 ALA A C 1
ATOM 1113 O O . ALA A 1 143 ? 4.492 -28.003 -34.335 1.00 54.19 143 ALA A O 1
#

Radius of gyration: 19.72 Å; chains: 1; bounding box: 56×43×49 Å

Foldseek 3Di:
DDDDDDDPDDDDDCPDDDDPVRVLLVLLVVLLVCCQPPVVVSVCQLCLFLPNVLVVQLVVCVVVVHDNVVSNVVSLCVRCVVVQVVCVVRVHDDDPVVVVVSVVVSVCRVVSSVCSVPPAWGDDPNDTDGDDHPVVVVVVVVD